Protein AF-A0AAU0Y2C6-F1 (afdb_monom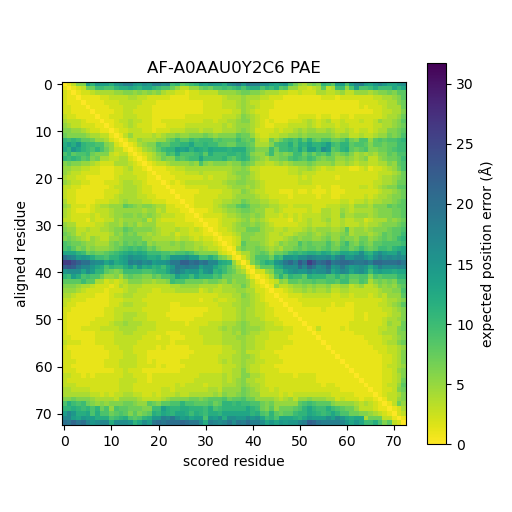er)

Radius of gyration: 11.76 Å; Cα contacts (8 Å, |Δi|>4): 144; chains: 1; bounding box: 28×18×35 Å

Foldseek 3Di:
DWFKKKWKFWAFQPPLQATDTDDIGGDACQVVDDDDPPDDPRTDIGMDMDTDPDRVRVVVVVNVCSNVCSPDD

Mean predicted aligned error: 4.84 Å

pLDDT: mean 87.48, std 10.67, range [55.22, 97.88]

Nearest PDB structures (foldseek):
  8fxp-assembly1_u  TM=2.456E-01  e=3.781E+00  Agrobacterium phage Milano

Solvent-accessible surface area (backbone atoms only — not comparable to full-atom values): 4227 Å² total; per-residue (Å²): 114,76,47,45,25,16,37,33,31,36,24,38,65,90,74,39,41,47,58,49,78,74,47,69,43,87,40,82,46,35,91,72,58,81,81,70,85,88,61,69,91,68,43,47,73,47,60,44,66,33,79,20,74,45,63,70,55,28,48,52,51,52,34,53,44,30,54,75,45,54,84,74,126

Secondary structure (DSSP, 8-state):
--EEEEEEEEEETTTS--EEEEEEEESS-GGG----TTS-TTEEEEEEEEEESSHHHHHHHHHHHHHH-TT--

Structure 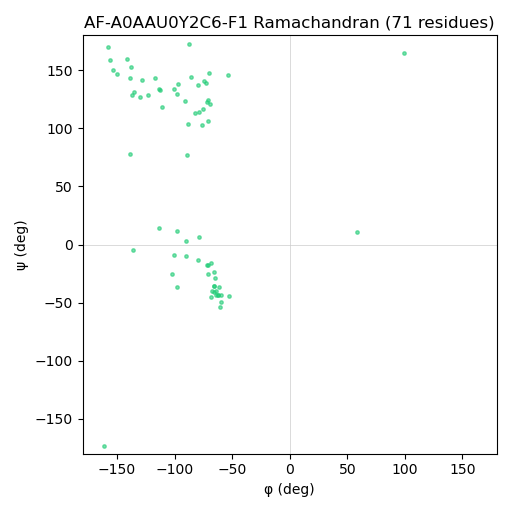(mmCIF, N/CA/C/O backbone):
data_AF-A0AAU0Y2C6-F1
#
_entry.id   AF-A0AAU0Y2C6-F1
#
loop_
_atom_site.group_PDB
_atom_site.id
_atom_site.type_symbol
_atom_site.label_atom_id
_atom_site.label_alt_id
_atom_site.label_comp_id
_atom_site.label_asym_id
_atom_site.label_entity_id
_atom_site.label_seq_id
_atom_site.pdbx_PDB_ins_code
_atom_site.Cartn_x
_atom_site.Cartn_y
_atom_site.Cartn_z
_atom_site.occupancy
_atom_site.B_iso_or_equiv
_atom_site.auth_seq_id
_atom_site.auth_comp_id
_atom_site.auth_asym_id
_atom_site.auth_atom_id
_atom_site.pdbx_PDB_model_num
ATOM 1 N N . MET A 1 1 ? -11.433 3.438 17.075 1.00 78.69 1 MET A N 1
ATOM 2 C CA . MET A 1 1 ? -12.060 2.306 16.358 1.00 78.69 1 MET A CA 1
ATOM 3 C C . MET A 1 1 ? -11.206 2.055 15.132 1.00 78.69 1 MET A C 1
ATOM 5 O O . MET A 1 1 ? -10.708 3.038 14.607 1.00 78.69 1 MET A O 1
ATOM 9 N N . LEU A 1 2 ? -10.971 0.801 14.748 1.00 92.62 2 LEU A N 1
ATOM 10 C CA . LEU A 1 2 ? -10.255 0.488 13.506 1.00 92.62 2 LEU A CA 1
ATOM 11 C C . LEU A 1 2 ? -11.252 0.464 12.345 1.00 92.62 2 LEU A C 1
ATOM 13 O O . LEU A 1 2 ? -12.393 0.038 12.534 1.00 92.62 2 LEU A O 1
ATOM 17 N N . GLN A 1 3 ? -10.816 0.925 11.180 1.00 95.44 3 GLN A N 1
ATOM 18 C CA . GLN A 1 3 ? -11.525 0.797 9.914 1.00 95.44 3 GLN A CA 1
ATOM 19 C C . GLN A 1 3 ? -10.525 0.437 8.815 1.00 95.44 3 GLN A C 1
ATOM 21 O O . GLN A 1 3 ? -9.346 0.780 8.910 1.00 95.44 3 GLN A O 1
ATOM 26 N N . THR A 1 4 ? -10.997 -0.235 7.774 1.00 97.56 4 THR A N 1
ATOM 27 C CA . THR A 1 4 ? -10.147 -0.599 6.643 1.00 97.56 4 THR A CA 1
ATOM 28 C C . THR A 1 4 ? -9.966 0.590 5.708 1.00 97.56 4 THR A C 1
ATOM 30 O O . THR A 1 4 ? -10.927 1.308 5.405 1.00 97.56 4 THR A O 1
ATOM 33 N N . PHE A 1 5 ? -8.738 0.786 5.249 1.00 97.88 5 PHE A N 1
ATOM 34 C CA . PHE A 1 5 ? -8.368 1.759 4.235 1.00 97.88 5 PHE A CA 1
ATOM 35 C C . PHE A 1 5 ? -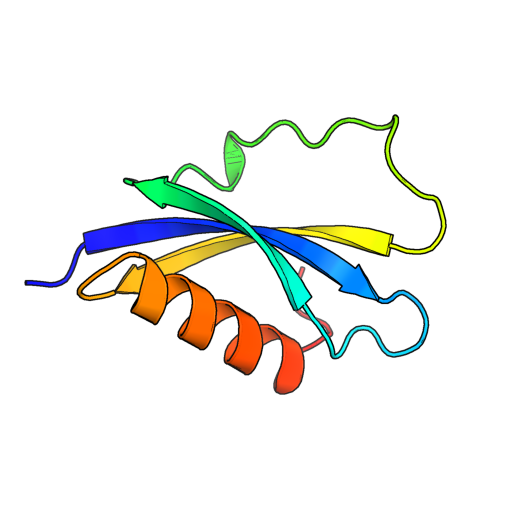7.561 1.086 3.132 1.00 97.88 5 PHE A C 1
ATOM 37 O O . PHE A 1 5 ? -6.666 0.300 3.425 1.00 97.88 5 PHE A O 1
ATOM 44 N N . THR A 1 6 ? -7.800 1.482 1.890 1.00 97.50 6 THR A N 1
ATOM 45 C CA . THR A 1 6 ? -6.934 1.156 0.758 1.00 97.50 6 THR A CA 1
ATOM 46 C C . THR A 1 6 ? -5.889 2.247 0.591 1.00 97.50 6 THR A C 1
ATOM 48 O O . THR A 1 6 ? -6.232 3.416 0.405 1.00 97.50 6 THR A O 1
ATOM 51 N N . VAL A 1 7 ? -4.613 1.880 0.609 1.00 96.38 7 VAL A N 1
ATOM 52 C CA . VAL A 1 7 ? -3.496 2.763 0.265 1.00 96.38 7 VAL A CA 1
ATOM 53 C C . VAL A 1 7 ? -3.097 2.494 -1.178 1.00 96.38 7 VAL A C 1
ATOM 55 O O . VAL A 1 7 ? -2.868 1.350 -1.549 1.00 96.38 7 VAL A O 1
ATOM 58 N N . VAL A 1 8 ? -2.992 3.548 -1.984 1.00 93.81 8 VAL A N 1
ATOM 59 C CA . VAL A 1 8 ? -2.515 3.493 -3.371 1.00 93.81 8 VAL A CA 1
ATOM 60 C C . VAL A 1 8 ? -1.196 4.241 -3.453 1.00 93.81 8 VAL A C 1
ATOM 62 O O . VAL A 1 8 ? -1.077 5.359 -2.943 1.00 93.81 8 VAL A O 1
ATOM 65 N N . GLY A 1 9 ? -0.207 3.656 -4.118 1.00 92.06 9 GLY A N 1
ATOM 66 C CA . GLY A 1 9 ? 1.106 4.266 -4.245 1.00 92.06 9 GLY A CA 1
ATOM 67 C C . GLY A 1 9 ? 1.953 3.702 -5.375 1.00 92.06 9 GLY A C 1
ATOM 68 O O . GLY A 1 9 ? 1.504 2.910 -6.206 1.00 92.06 9 GLY A O 1
ATOM 69 N N . LEU A 1 10 ? 3.194 4.168 -5.399 1.00 89.94 10 LEU A N 1
ATOM 70 C CA . LEU A 1 10 ? 4.227 3.796 -6.354 1.00 89.94 10 LEU A CA 1
ATOM 71 C C . LEU A 1 10 ? 5.436 3.267 -5.588 1.00 89.94 10 LEU A C 1
ATOM 73 O O . LEU A 1 10 ? 5.918 3.925 -4.669 1.00 89.94 10 LEU A O 1
ATOM 77 N N . ARG A 1 11 ? 5.922 2.091 -5.961 1.00 88.38 11 ARG A N 1
ATOM 78 C CA . ARG A 1 11 ? 7.137 1.489 -5.420 1.00 88.38 11 ARG A CA 1
ATOM 79 C C . ARG A 1 11 ? 8.306 1.785 -6.349 1.00 88.38 11 ARG A C 1
ATOM 81 O O . ARG A 1 11 ? 8.132 1.718 -7.562 1.00 88.38 11 ARG A O 1
ATOM 88 N N . LEU A 1 12 ? 9.468 2.127 -5.798 1.00 84.06 12 LEU A N 1
ATOM 89 C CA . LEU A 1 12 ? 10.668 2.389 -6.602 1.00 84.06 12 LEU A CA 1
ATOM 90 C C . LEU A 1 12 ? 11.218 1.092 -7.204 1.00 84.06 12 LEU A C 1
ATOM 92 O O . LEU A 1 12 ? 11.578 0.191 -6.456 1.00 84.06 12 LEU A O 1
ATOM 96 N N . ASP A 1 13 ? 11.390 1.021 -8.526 1.00 76.81 13 ASP A N 1
ATOM 97 C CA . ASP A 1 13 ? 11.839 -0.215 -9.194 1.00 76.81 13 ASP A CA 1
ATOM 98 C C . ASP A 1 13 ? 13.295 -0.611 -8.880 1.00 76.81 13 ASP A C 1
ATOM 100 O O . ASP A 1 13 ? 13.700 -1.749 -9.116 1.00 76.81 13 ASP A O 1
ATOM 104 N N . VAL A 1 14 ? 14.100 0.313 -8.342 1.00 75.88 14 VAL A N 1
ATOM 105 C CA . VAL A 1 14 ? 15.526 0.086 -8.049 1.00 75.88 14 VAL A CA 1
ATOM 106 C C . VAL A 1 14 ? 15.731 -0.918 -6.914 1.00 75.88 14 VAL A C 1
ATOM 108 O O . VAL A 1 14 ? 16.598 -1.787 -7.016 1.00 75.88 14 VAL A O 1
ATOM 111 N N . ASP A 1 15 ? 14.968 -0.786 -5.830 1.00 74.75 15 ASP A N 1
ATOM 112 C CA . ASP A 1 15 ? 15.092 -1.647 -4.648 1.00 74.75 15 ASP A CA 1
ATOM 113 C C . ASP A 1 15 ? 13.755 -2.122 -4.084 1.00 74.75 15 ASP A C 1
ATOM 115 O O . ASP A 1 15 ? 13.736 -2.944 -3.167 1.00 74.75 15 ASP A O 1
ATOM 119 N N . MET A 1 16 ? 12.642 -1.638 -4.644 1.00 78.38 16 MET A N 1
ATOM 120 C CA . MET A 1 16 ? 11.292 -2.054 -4.302 1.00 78.38 16 MET A CA 1
ATOM 121 C C . MET A 1 16 ? 10.942 -1.846 -2.814 1.00 78.38 16 MET A C 1
ATOM 123 O O . MET A 1 16 ? 9.878 -2.274 -2.371 1.00 78.38 16 MET A O 1
ATOM 127 N N . SER A 1 17 ? 11.785 -1.137 -2.059 1.00 79.12 17 SER A N 1
ATOM 128 C CA . SER A 1 17 ? 11.730 -1.005 -0.598 1.00 79.12 17 SER A CA 1
ATOM 129 C C . SER A 1 17 ? 11.111 0.309 -0.125 1.00 79.12 17 SER A C 1
ATOM 131 O O . SER A 1 17 ? 10.819 0.478 1.060 1.00 79.12 17 SER A O 1
ATOM 133 N N . GLU A 1 18 ? 10.879 1.234 -1.055 1.00 86.88 18 GLU A N 1
ATOM 134 C CA . GLU A 1 18 ? 10.248 2.519 -0.794 1.00 86.88 18 GLU A CA 1
ATOM 135 C C . GLU A 1 18 ? 8.878 2.600 -1.471 1.00 86.88 18 GLU A C 1
ATOM 137 O O . GLU A 1 18 ? 8.737 2.282 -2.654 1.00 86.88 18 GLU A O 1
ATOM 142 N N . LEU A 1 19 ? 7.876 3.054 -0.712 1.00 89.62 19 LEU A N 1
ATOM 143 C CA . LEU A 1 19 ? 6.525 3.336 -1.190 1.00 89.62 19 LEU A CA 1
ATOM 144 C C . LEU A 1 19 ? 6.264 4.846 -1.165 1.00 89.62 19 LEU A C 1
ATOM 146 O O . LEU A 1 19 ? 6.215 5.464 -0.101 1.00 89.62 19 LEU A O 1
ATOM 150 N N . LEU A 1 20 ? 6.000 5.420 -2.334 1.00 90.50 20 LEU A N 1
ATOM 151 C CA . LEU A 1 20 ? 5.463 6.765 -2.488 1.00 90.50 20 LEU A CA 1
ATOM 152 C C . LEU A 1 20 ? 3.934 6.692 -2.459 1.00 90.50 20 LEU A C 1
ATOM 154 O O . LEU A 1 20 ? 3.296 6.275 -3.428 1.00 90.50 20 LEU A O 1
ATOM 158 N N . VAL A 1 21 ? 3.336 7.077 -1.333 1.00 92.31 21 VAL A N 1
ATOM 159 C CA . VAL A 1 21 ? 1.877 7.062 -1.161 1.00 92.31 21 VAL A CA 1
ATOM 160 C C . VAL A 1 21 ? 1.240 8.176 -1.993 1.00 92.31 21 VAL A C 1
ATOM 162 O O . VAL A 1 21 ? 1.547 9.353 -1.815 1.00 92.31 21 VAL A O 1
ATOM 165 N N . ALA A 1 22 ? 0.326 7.801 -2.884 1.00 91.31 22 ALA A N 1
ATOM 166 C CA . ALA A 1 22 ? -0.412 8.717 -3.747 1.00 91.31 22 ALA A CA 1
ATOM 167 C C . ALA A 1 22 ? -1.807 9.037 -3.190 1.00 91.31 22 ALA A C 1
ATOM 169 O O . ALA A 1 22 ? -2.285 10.163 -3.330 1.00 91.31 22 ALA A O 1
ATOM 170 N N . ALA A 1 23 ? -2.469 8.056 -2.567 1.00 93.88 23 ALA A N 1
ATOM 171 C CA . ALA A 1 23 ? -3.792 8.235 -1.977 1.00 93.88 23 ALA A CA 1
ATOM 172 C C . ALA A 1 23 ? -4.084 7.215 -0.869 1.00 93.88 23 ALA A C 1
ATOM 174 O O . ALA A 1 23 ? -3.520 6.122 -0.847 1.00 93.88 23 ALA A O 1
ATOM 175 N N . VAL A 1 24 ? -5.035 7.564 -0.000 1.00 96.19 24 VAL A N 1
ATOM 176 C CA . VAL A 1 24 ? -5.668 6.648 0.953 1.00 96.19 24 VAL A CA 1
ATOM 177 C C . VAL A 1 24 ? -7.183 6.797 0.833 1.00 96.19 24 VAL A C 1
ATOM 179 O O . VAL A 1 24 ? -7.710 7.909 0.902 1.00 96.19 24 VAL A O 1
ATOM 182 N N . LEU A 1 25 ? -7.882 5.685 0.630 1.00 95.81 25 LEU A N 1
ATOM 183 C CA . LEU A 1 25 ? -9.327 5.618 0.429 1.00 95.81 25 LEU A CA 1
ATOM 184 C C . LEU A 1 25 ? -9.971 4.819 1.571 1.00 95.81 25 LEU A C 1
ATOM 186 O O . LEU A 1 25 ? -9.378 3.853 2.041 1.00 95.81 25 LEU A O 1
ATOM 190 N N . PRO A 1 26 ? -11.172 5.187 2.044 1.00 96.00 26 PRO A N 1
ATOM 191 C CA . PRO A 1 26 ? -11.898 4.367 3.007 1.00 96.00 26 PRO A CA 1
ATOM 192 C C . PRO A 1 26 ? -12.470 3.102 2.346 1.00 96.00 26 PRO A C 1
ATOM 194 O O . PRO A 1 26 ? -13.067 3.179 1.273 1.00 96.00 26 PRO A O 1
ATOM 197 N N . GLY A 1 27 ? -12.377 1.971 3.047 1.00 94.75 27 GLY A N 1
ATOM 198 C CA . GLY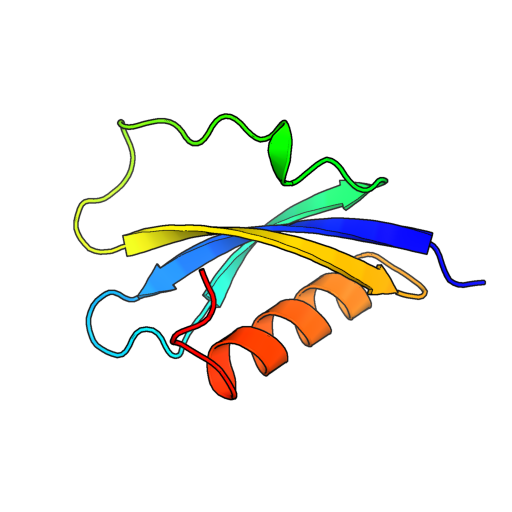 A 1 27 ? -12.885 0.665 2.615 1.00 94.75 27 GLY A CA 1
ATOM 199 C C . GLY A 1 27 ? -11.807 -0.250 2.014 1.00 94.75 27 GLY A C 1
ATOM 200 O O . GLY A 1 27 ? -10.723 0.234 1.708 1.00 94.75 27 GLY A O 1
ATOM 201 N N . PRO A 1 28 ? -12.093 -1.560 1.877 1.00 95.50 28 PRO A N 1
ATOM 202 C CA . PRO A 1 28 ? -11.205 -2.547 1.262 1.00 95.50 28 PRO A CA 1
ATOM 203 C C . PRO A 1 28 ? -11.461 -2.633 -0.246 1.00 95.50 28 PRO A C 1
ATOM 205 O O . PRO A 1 28 ? -12.195 -3.500 -0.718 1.00 95.50 28 PRO A O 1
ATOM 208 N N . VAL A 1 29 ? -10.959 -1.656 -0.992 1.00 94.69 29 VAL A N 1
ATOM 209 C CA . VAL A 1 29 ? -11.198 -1.535 -2.436 1.00 94.69 29 VAL A CA 1
ATOM 210 C C . VAL A 1 29 ? -9.930 -1.745 -3.257 1.00 94.69 29 VAL A C 1
ATOM 212 O O . VAL A 1 29 ? -9.941 -1.417 -4.438 1.00 94.69 29 VAL A O 1
ATOM 215 N N . ALA A 1 30 ? -8.846 -2.280 -2.679 1.00 91.94 30 ALA A N 1
ATOM 216 C CA . ALA A 1 30 ? -7.586 -2.492 -3.399 1.00 91.94 30 ALA A CA 1
ATOM 217 C C . ALA A 1 30 ? -7.781 -3.284 -4.703 1.00 91.94 30 ALA A C 1
ATOM 219 O O . ALA A 1 30 ? -7.288 -2.857 -5.746 1.00 91.94 30 ALA A O 1
ATOM 220 N N . ASP A 1 31 ? -8.576 -4.358 -4.666 1.00 90.38 31 ASP A N 1
ATOM 221 C CA . ASP A 1 31 ? -8.889 -5.193 -5.837 1.00 90.38 31 ASP A CA 1
ATOM 222 C C . ASP A 1 31 ? -9.710 -4.458 -6.917 1.00 90.38 31 ASP A C 1
ATOM 224 O O . ASP A 1 31 ? -9.666 -4.818 -8.095 1.00 90.38 31 ASP A O 1
ATOM 228 N N . ASP A 1 32 ? -10.447 -3.411 -6.533 1.00 89.56 32 ASP A N 1
ATOM 229 C CA . ASP A 1 32 ? -11.251 -2.582 -7.437 1.00 89.56 32 ASP A CA 1
ATOM 230 C C . ASP A 1 32 ? -10.460 -1.383 -7.999 1.00 89.56 32 ASP A C 1
ATOM 232 O O . ASP A 1 32 ? -10.934 -0.686 -8.908 1.00 89.56 32 ASP A O 1
ATOM 236 N N . VAL A 1 33 ? -9.253 -1.107 -7.482 1.00 85.81 33 VAL A N 1
ATOM 237 C CA . VAL A 1 33 ? -8.405 -0.012 -7.968 1.00 85.81 33 VAL A CA 1
ATOM 238 C C . VAL A 1 33 ? -7.861 -0.363 -9.350 1.00 85.81 33 VAL A C 1
ATOM 240 O O . VAL A 1 33 ? -6.926 -1.144 -9.521 1.00 85.81 33 VAL A O 1
ATOM 243 N N . VAL A 1 34 ? -8.406 0.297 -10.371 1.00 85.75 34 VAL A N 1
ATOM 244 C CA . VAL A 1 34 ? -7.871 0.214 -11.732 1.00 85.75 34 VAL A CA 1
ATOM 245 C C . VAL A 1 34 ? -6.609 1.063 -11.835 1.00 85.75 34 VAL A C 1
ATOM 247 O O . VAL A 1 34 ? -6.656 2.288 -11.968 1.00 85.75 34 VAL A O 1
ATOM 250 N N . ILE A 1 35 ? -5.464 0.394 -11.816 1.00 77.12 35 ILE A N 1
ATOM 251 C CA . ILE A 1 35 ? -4.165 1.022 -12.020 1.00 77.12 35 ILE A CA 1
ATOM 252 C C . ILE A 1 35 ? -3.980 1.341 -13.510 1.00 77.12 35 ILE A C 1
ATOM 254 O O . ILE A 1 35 ? -3.928 0.454 -14.363 1.00 77.12 35 ILE A O 1
ATOM 258 N N . LEU A 1 36 ? -3.868 2.630 -13.837 1.00 78.75 36 LEU A N 1
ATOM 259 C CA . LEU A 1 36 ? -3.709 3.080 -15.219 1.00 78.75 36 LEU A CA 1
ATOM 260 C C . LEU A 1 36 ? -2.295 2.802 -15.752 1.00 78.75 36 LEU A C 1
ATOM 262 O O . LEU A 1 36 ? -1.286 3.006 -15.074 1.00 78.75 36 LEU A O 1
ATOM 266 N N . ALA A 1 37 ? -2.223 2.398 -17.021 1.00 67.12 37 ALA A N 1
ATOM 267 C CA . ALA A 1 37 ? -0.964 2.106 -17.705 1.00 67.12 37 ALA A CA 1
ATOM 268 C C . ALA A 1 37 ? -0.131 3.364 -18.026 1.00 67.12 37 ALA A C 1
ATOM 270 O O . ALA A 1 37 ? 1.062 3.251 -18.267 1.00 67.12 37 ALA A O 1
ATOM 271 N N . THR A 1 38 ? -0.726 4.560 -18.004 1.00 66.00 38 THR A N 1
ATOM 272 C CA . THR A 1 38 ? -0.099 5.819 -18.456 1.00 66.00 38 THR A CA 1
ATOM 273 C C . THR A 1 38 ? 0.877 6.476 -17.467 1.00 66.00 38 THR A C 1
ATOM 275 O O . THR A 1 38 ? 1.297 7.601 -17.717 1.00 66.00 38 THR A O 1
ATOM 278 N N . SER A 1 39 ? 1.211 5.846 -16.338 1.00 59.50 39 SER A N 1
ATOM 279 C CA . SER A 1 39 ? 2.187 6.367 -15.363 1.00 59.50 39 SER A CA 1
ATOM 280 C C . SER A 1 39 ? 3.646 5.981 -15.661 1.00 59.50 39 SER A C 1
ATOM 282 O O . SER A 1 39 ? 3.931 5.208 -16.574 1.00 59.50 39 SER A O 1
ATOM 284 N N . GLU A 1 40 ? 4.560 6.564 -14.887 1.00 64.25 40 GLU A N 1
ATOM 285 C CA . GLU A 1 40 ? 6.017 6.503 -15.044 1.00 64.25 40 GLU A CA 1
ATOM 286 C C . GLU A 1 40 ? 6.578 5.069 -15.124 1.00 64.25 40 GLU A C 1
ATOM 288 O O . GLU A 1 40 ? 6.039 4.134 -14.524 1.00 64.25 40 GLU A O 1
ATOM 293 N N . GLU A 1 41 ? 7.637 4.902 -15.925 1.00 66.75 41 GLU A N 1
ATOM 294 C CA . GLU A 1 41 ? 8.271 3.608 -16.238 1.00 66.75 41 GLU A CA 1
ATOM 295 C C . GLU A 1 41 ? 9.218 3.110 -15.135 1.00 66.75 41 GLU A C 1
ATOM 297 O O . GLU A 1 41 ? 9.597 1.948 -15.165 1.00 66.75 41 GLU A O 1
ATOM 302 N N . GLU A 1 42 ? 9.587 3.968 -14.178 1.00 75.50 42 GLU A N 1
ATOM 303 C CA . GLU A 1 42 ? 10.545 3.667 -13.096 1.00 75.50 42 GLU A CA 1
ATOM 304 C C . GLU A 1 42 ? 9.859 3.268 -11.774 1.00 75.50 42 GLU A C 1
ATOM 306 O O . GLU A 1 42 ? 10.493 3.229 -10.713 1.00 75.50 42 GLU A O 1
ATOM 311 N N . PHE A 1 43 ? 8.546 3.016 -11.831 1.00 80.88 43 PHE A N 1
ATOM 312 C CA . PHE A 1 43 ? 7.737 2.704 -10.663 1.00 80.88 43 PHE A CA 1
ATOM 313 C C . PHE A 1 43 ? 6.754 1.555 -10.884 1.00 80.88 43 PHE A C 1
ATOM 315 O O . PHE A 1 43 ? 5.849 1.603 -11.734 1.00 80.88 43 PHE A O 1
ATOM 322 N N . THR A 1 44 ? 6.808 0.599 -9.965 1.00 85.06 44 THR A N 1
ATOM 323 C CA . THR A 1 44 ? 5.798 -0.436 -9.803 1.00 85.06 44 THR A CA 1
ATOM 324 C C . THR A 1 44 ? 4.605 0.147 -9.056 1.00 85.06 44 THR A C 1
ATOM 326 O O . THR A 1 44 ? 4.687 0.532 -7.890 1.00 85.06 44 THR A O 1
ATOM 329 N N . ARG A 1 45 ? 3.457 0.235 -9.729 1.00 87.31 45 ARG A N 1
ATOM 330 C CA . ARG A 1 45 ? 2.218 0.698 -9.093 1.00 87.31 45 ARG A CA 1
ATOM 331 C C . ARG A 1 45 ? 1.707 -0.347 -8.107 1.00 87.31 45 ARG A C 1
ATOM 333 O O . ARG A 1 45 ? 1.836 -1.543 -8.353 1.00 87.31 45 ARG A O 1
ATOM 340 N N . TRP A 1 46 ? 1.077 0.114 -7.036 1.00 89.81 46 TRP A N 1
ATOM 341 C CA . TRP A 1 46 ? 0.666 -0.755 -5.947 1.00 89.81 46 TRP A CA 1
ATOM 342 C C . TRP A 1 46 ? -0.587 -0.230 -5.242 1.00 89.81 46 TRP A C 1
ATOM 344 O O . TRP A 1 46 ? -0.784 0.984 -5.121 1.00 89.81 46 TRP A O 1
ATOM 354 N N . ALA A 1 47 ? -1.418 -1.152 -4.762 1.00 93.69 47 ALA A N 1
ATOM 355 C CA . ALA A 1 47 ? -2.520 -0.875 -3.855 1.00 93.69 47 ALA A CA 1
ATOM 356 C C . ALA A 1 47 ? -2.587 -1.971 -2.784 1.00 93.69 47 ALA A C 1
ATOM 358 O O . ALA A 1 47 ? -2.339 -3.135 -3.088 1.00 93.69 47 ALA A O 1
ATOM 359 N N . GLY A 1 48 ? -2.926 -1.610 -1.548 1.00 94.56 48 GLY A N 1
ATOM 360 C CA . GLY A 1 48 ? -3.069 -2.567 -0.452 1.00 94.56 48 GLY A CA 1
ATOM 361 C C . GLY A 1 48 ? -4.027 -2.080 0.629 1.00 94.56 48 GLY A C 1
ATOM 362 O O . GLY A 1 48 ? -4.157 -0.875 0.849 1.00 94.56 48 GLY A O 1
ATOM 363 N N . ASP A 1 49 ? -4.684 -3.020 1.305 1.00 97.31 49 ASP A N 1
ATOM 364 C CA . ASP A 1 49 ? -5.679 -2.742 2.343 1.00 97.31 49 ASP A CA 1
ATOM 365 C C . ASP A 1 49 ? -5.101 -2.891 3.757 1.00 97.31 49 ASP A C 1
ATOM 367 O O . ASP A 1 49 ? -4.432 -3.874 4.077 1.00 97.31 49 ASP A O 1
ATOM 371 N N . PHE A 1 50 ? -5.391 -1.917 4.623 1.00 96.94 50 PHE A N 1
ATOM 372 C CA . PHE A 1 50 ? -4.889 -1.844 5.995 1.00 96.94 50 PHE A CA 1
ATOM 373 C C . PHE A 1 50 ? -5.999 -1.463 6.970 1.00 96.94 50 PHE A C 1
ATOM 375 O O . PHE A 1 50 ? -6.698 -0.466 6.782 1.00 96.94 50 PHE A O 1
ATOM 382 N N . ASP A 1 51 ? -6.117 -2.214 8.064 1.00 97.81 51 ASP A N 1
ATOM 383 C CA . ASP A 1 51 ? -6.964 -1.835 9.192 1.00 97.81 51 ASP A CA 1
ATOM 384 C C . ASP A 1 51 ? -6.228 -0.841 10.094 1.00 97.81 51 ASP A C 1
ATOM 386 O O . ASP A 1 51 ? -5.249 -1.185 10.759 1.00 97.81 51 ASP A O 1
ATOM 390 N N . ALA A 1 52 ? -6.721 0.395 10.149 1.00 97.50 52 ALA A N 1
ATOM 391 C CA . ALA A 1 52 ? -6.079 1.488 10.869 1.00 97.50 52 ALA A CA 1
ATOM 392 C C . ALA A 1 52 ? -7.109 2.385 11.583 1.00 97.50 52 ALA A C 1
ATOM 394 O O . ALA A 1 52 ? -8.297 2.375 11.251 1.00 97.50 52 ALA A O 1
ATOM 395 N N . PRO A 1 53 ? -6.698 3.161 12.601 1.00 97.50 53 PRO A N 1
ATOM 396 C CA . PRO A 1 53 ? -7.579 4.129 13.251 1.00 97.50 53 PRO A CA 1
ATOM 397 C C . PRO A 1 53 ? -7.896 5.348 12.369 1.00 97.50 53 PRO A C 1
ATOM 399 O O . PRO A 1 53 ? -8.939 5.973 12.556 1.00 97.50 53 PRO A O 1
ATOM 402 N N . ASP A 1 54 ? -7.013 5.677 11.425 1.00 97.31 54 ASP A N 1
ATOM 403 C CA . ASP A 1 54 ? -7.115 6.805 10.501 1.00 97.31 54 ASP A CA 1
ATOM 404 C C . ASP A 1 54 ? -6.246 6.570 9.249 1.00 97.31 54 ASP A C 1
ATOM 406 O O . ASP A 1 54 ? -5.460 5.619 9.181 1.00 97.31 54 ASP A O 1
ATOM 410 N N . ALA A 1 55 ? -6.420 7.433 8.245 1.00 96.81 55 ALA A N 1
ATOM 411 C CA . ALA A 1 55 ? -5.757 7.315 6.949 1.00 96.81 55 ALA A CA 1
ATOM 412 C C . ALA A 1 55 ? -4.231 7.499 7.037 1.00 96.81 55 ALA A C 1
ATOM 414 O O . ALA A 1 55 ? -3.492 6.808 6.336 1.00 96.81 55 ALA A O 1
ATOM 415 N N . ASP A 1 56 ? -3.757 8.386 7.915 1.00 97.62 56 ASP A N 1
ATOM 416 C CA . ASP A 1 56 ? -2.323 8.636 8.099 1.00 97.62 56 ASP A CA 1
ATOM 417 C C . ASP A 1 56 ? -1.630 7.409 8.703 1.00 97.62 56 ASP A C 1
ATOM 419 O O . ASP A 1 56 ? -0.545 7.013 8.273 1.00 97.62 56 ASP A O 1
ATOM 423 N N . THR A 1 57 ? -2.289 6.747 9.656 1.00 97.88 57 THR A N 1
ATOM 424 C CA . THR A 1 57 ? -1.797 5.495 10.230 1.00 97.88 57 THR A CA 1
ATOM 425 C C . THR A 1 57 ? -1.788 4.377 9.187 1.00 97.88 57 THR A C 1
ATOM 427 O O . THR A 1 57 ? -0.811 3.634 9.120 1.00 97.88 57 THR A O 1
ATOM 430 N N . ALA A 1 58 ? -2.814 4.278 8.331 1.00 97.44 58 ALA A N 1
ATOM 431 C CA . ALA A 1 58 ? -2.822 3.316 7.225 1.00 97.44 58 ALA A CA 1
ATOM 432 C C . ALA A 1 58 ? -1.647 3.544 6.257 1.00 97.44 58 ALA A C 1
ATOM 434 O O . ALA A 1 58 ? -0.964 2.592 5.885 1.00 97.44 58 ALA A O 1
ATOM 435 N N . ALA A 1 59 ? -1.356 4.800 5.902 1.00 97.00 59 ALA A N 1
ATOM 436 C CA . ALA A 1 59 ? -0.216 5.145 5.054 1.00 97.00 59 ALA A CA 1
ATOM 437 C C . ALA A 1 59 ? 1.129 4.756 5.695 1.00 97.00 59 ALA A C 1
ATOM 439 O O . ALA A 1 59 ? 1.989 4.184 5.027 1.00 97.00 59 ALA A O 1
ATOM 440 N N . ALA A 1 60 ? 1.303 5.013 6.997 1.00 96.81 60 ALA A N 1
ATOM 441 C CA . ALA A 1 60 ? 2.507 4.616 7.727 1.00 96.81 60 ALA A C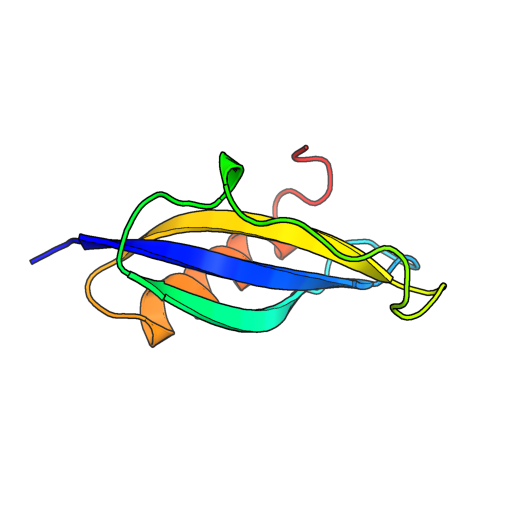A 1
ATOM 442 C C . ALA A 1 60 ? 2.670 3.087 7.792 1.00 96.81 60 ALA A C 1
ATOM 444 O O . ALA A 1 60 ? 3.778 2.575 7.629 1.00 96.81 60 ALA A O 1
ATOM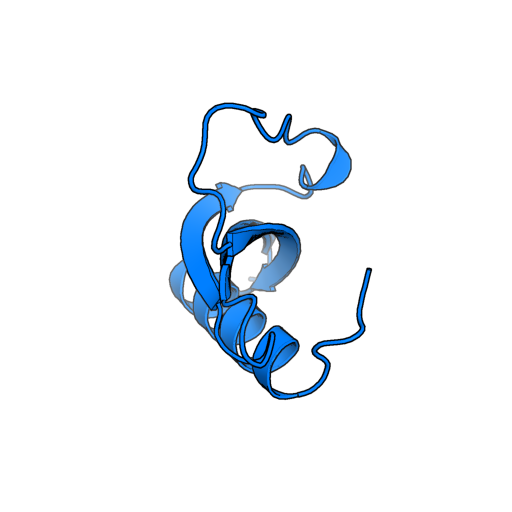 445 N N . MET A 1 61 ? 1.569 2.355 7.991 1.00 96.69 61 MET A N 1
ATOM 446 C CA . MET A 1 61 ? 1.559 0.890 7.966 1.00 96.69 61 MET A CA 1
ATOM 447 C C . MET A 1 61 ? 1.934 0.345 6.585 1.00 96.69 61 MET A C 1
ATOM 449 O O . MET A 1 61 ? 2.746 -0.571 6.506 1.00 96.69 61 MET A O 1
ATOM 453 N N . ALA A 1 62 ? 1.405 0.932 5.508 1.00 95.44 62 ALA A N 1
ATOM 454 C CA . ALA A 1 62 ? 1.746 0.556 4.138 1.00 95.44 62 ALA A CA 1
ATOM 455 C C . ALA A 1 62 ? 3.227 0.796 3.814 1.00 95.44 62 ALA A C 1
ATOM 457 O O . ALA A 1 62 ? 3.881 -0.070 3.233 1.00 95.44 62 ALA A O 1
ATOM 458 N N . TYR A 1 63 ? 3.775 1.939 4.238 1.00 92.56 63 TYR A N 1
ATOM 459 C CA . TYR A 1 63 ? 5.197 2.244 4.073 1.00 92.56 63 TYR A CA 1
ATOM 460 C C . TYR A 1 63 ? 6.084 1.211 4.782 1.00 92.56 63 TYR A C 1
ATOM 462 O O . TYR A 1 63 ? 6.996 0.649 4.180 1.00 92.56 63 TYR A O 1
ATOM 470 N N . GLU A 1 64 ? 5.791 0.919 6.051 1.00 94.19 64 GLU A N 1
ATOM 471 C CA . GLU A 1 64 ? 6.552 -0.058 6.832 1.00 94.19 64 GLU A CA 1
ATOM 472 C C . GLU A 1 64 ? 6.413 -1.484 6.281 1.00 94.19 64 GLU A C 1
ATOM 474 O O . GLU A 1 64 ? 7.377 -2.251 6.289 1.00 94.19 64 GLU A O 1
ATOM 479 N N . HIS A 1 65 ? 5.235 -1.832 5.763 1.00 91.81 65 HIS A N 1
ATOM 480 C CA . HIS A 1 65 ? 4.995 -3.119 5.124 1.00 91.81 65 HIS A CA 1
ATOM 481 C C . HIS A 1 65 ? 5.904 -3.311 3.903 1.00 91.81 65 HIS A C 1
ATOM 483 O O . HIS A 1 65 ? 6.684 -4.256 3.881 1.00 91.81 65 HIS A O 1
ATOM 489 N N . ILE A 1 66 ? 5.908 -2.371 2.951 1.00 90.19 66 ILE A N 1
ATOM 490 C CA . ILE A 1 66 ? 6.772 -2.448 1.758 1.00 90.19 66 ILE A CA 1
ATOM 491 C C . ILE A 1 66 ? 8.261 -2.459 2.123 1.00 90.19 66 ILE A C 1
ATOM 493 O O . ILE A 1 66 ? 9.050 -3.184 1.519 1.00 90.19 66 ILE A O 1
ATOM 497 N N . ARG A 1 67 ? 8.652 -1.706 3.154 1.00 87.25 67 ARG A N 1
ATOM 498 C CA . ARG A 1 67 ? 10.038 -1.668 3.635 1.00 87.25 67 ARG A CA 1
ATOM 499 C C . ARG A 1 67 ? 10.514 -3.006 4.211 1.00 87.25 67 ARG A C 1
ATOM 501 O O . ARG A 1 67 ? 11.716 -3.272 4.227 1.00 87.25 67 ARG A O 1
ATOM 508 N N . THR A 1 68 ? 9.603 -3.814 4.752 1.00 87.00 68 THR A N 1
ATOM 509 C CA . THR A 1 68 ? 9.923 -5.078 5.438 1.00 87.00 68 THR A CA 1
ATOM 510 C C . THR A 1 68 ? 9.647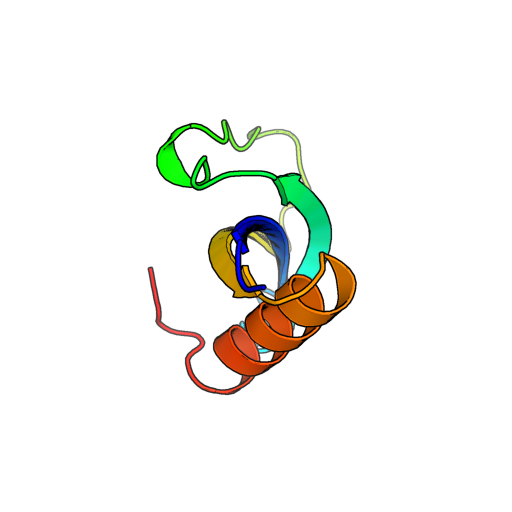 -6.315 4.588 1.00 87.00 68 THR A C 1
ATOM 512 O O . THR A 1 68 ? 10.321 -7.326 4.786 1.00 87.00 68 THR A O 1
ATOM 515 N N . ASP A 1 69 ? 8.723 -6.220 3.633 1.00 83.19 69 ASP A N 1
ATOM 516 C CA . ASP A 1 69 ? 8.351 -7.280 2.699 1.00 83.19 69 ASP A CA 1
ATOM 517 C C . ASP A 1 69 ? 8.144 -6.718 1.276 1.00 83.19 69 ASP A C 1
ATOM 519 O O . ASP A 1 69 ? 7.015 -6.495 0.830 1.00 83.19 69 ASP A O 1
ATOM 523 N N . PRO A 1 70 ? 9.234 -6.446 0.539 1.00 71.19 70 PRO A N 1
ATOM 524 C CA . PRO A 1 70 ? 9.135 -5.929 -0.820 1.00 71.19 70 PRO A CA 1
ATOM 525 C C . PRO A 1 70 ? 8.613 -6.986 -1.815 1.00 71.19 70 PRO A C 1
ATOM 527 O O . PRO A 1 70 ? 8.144 -6.640 -2.896 1.00 71.19 70 PRO A O 1
ATOM 530 N N . ASP A 1 71 ? 8.633 -8.276 -1.507 1.00 71.44 71 ASP A N 1
ATOM 531 C CA . ASP A 1 71 ? 8.247 -9.299 -2.491 1.00 71.44 71 ASP A CA 1
ATOM 532 C C . ASP A 1 71 ? 6.747 -9.638 -2.457 1.00 71.44 71 ASP A C 1
ATOM 534 O O . ASP A 1 71 ? 6.285 -10.495 -3.213 1.00 71.44 71 ASP A O 1
ATOM 538 N N . TRP A 1 72 ? 5.969 -8.957 -1.612 1.00 65.19 72 TRP A N 1
ATOM 539 C CA . TRP A 1 72 ? 4.527 -9.153 -1.517 1.00 65.19 72 TRP A CA 1
ATOM 540 C C . TRP A 1 72 ? 3.799 -8.651 -2.779 1.00 65.19 72 TRP A C 1
ATOM 542 O O . TRP A 1 72 ? 3.901 -7.474 -3.151 1.00 65.19 72 TRP A O 1
ATOM 552 N N . THR A 1 73 ? 3.083 -9.571 -3.437 1.00 55.22 73 THR A N 1
ATOM 553 C CA . THR A 1 73 ? 2.256 -9.350 -4.638 1.00 55.22 73 THR A CA 1
ATOM 554 C C . THR A 1 73 ? 0.781 -9.510 -4.340 1.00 55.22 73 THR A C 1
ATOM 556 O O . THR A 1 73 ? 0.441 -10.575 -3.768 1.00 55.22 73 THR A O 1
#

Sequence (73 aa):
MLQTFTVVGLRLDVDMSELLVAAVLPGPVADDVVILATSEEEFTRWAGDFDAPDADTAAAMAYEHIRTDPDWT

=== Feature glossary ===
The record interleaves many kinds of information about one protein. Here is each kind framed as the question it answers.

Q: Are the domains correctly placed relative to each other?
A: Predicted aligned error is AlphaFold's pairwise confidence. Unlike pLDDT (per-residue), PAE is per-residue-pair and captures whether two parts of the structure are correctly placed relative to each other. Units are ångströms of expected positional error.

Q: Which residues are in helices, strands, or loops?
A: Eight-state secondary structure (DSSP): H is the canonical α-helix, G the tighter 3₁₀-helix, I the wider π-helix; E/B are β-structure, T and S are turns and bends, and '-' is everything else. DSSP derives these from the pattern of main-chain N–H···O=C hydrogen bonds, not from the sequence.

Q: What if only a Cα trace is available?
A: P-SEA three-state annotation labels each residue as helix, strand, or coil based purely on the geometry of the Cα trace. It serves as a fallback when the full backbone (and thus DSSP) is unavailable.

Q: What are the backbone torsi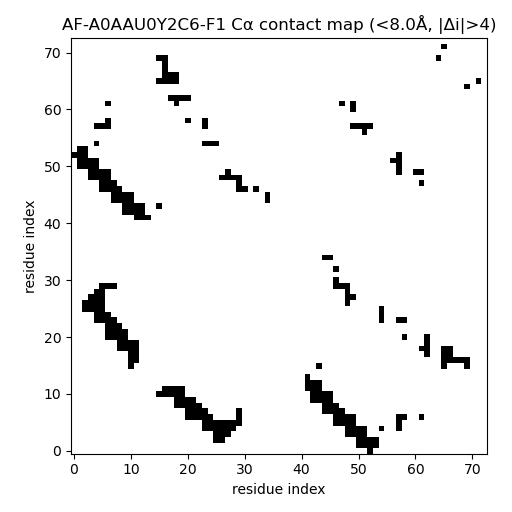on angles?
A: φ (phi) and ψ (psi) are the two rotatable backbone dihedrals per residue: φ is the C(i-1)–N–Cα–C torsion, ψ is the N–Cα–C–N(i+1) torsion, both in degrees on (−180°, 180°]. α-helical residues cluster near (−60°, −45°); β-strand residues near (−120°, +130°). A Ramachandran plot is simply a scatter of (φ, ψ) for every residue.

Q: What known structures does this most resemble?
A: Structural nearest neighbors (via Foldseek easy-search vs the PDB). Reported per hit: target PDB id, E-value, and alignment TM-score. A TM-score above ~0.5 is the conventional threshold for 'same fold'.

Q: What family and function is it annotated with?
A: Database cross-references. InterPro integrates a dozen domain/family signature databases into unified entries with residue-range hits. GO terms attach function/process/location labels with evidence codes. CATH codes position the fold in a four-level structural taxonomy. Organism is the NCBI-taxonomy species name.

Q: Which residues are buried vs exposed?
A: Solvent accessibility: the surface area of each residue that a 1.4 Å water probe can touch, in Å². When only backbone atoms are present the absolute values are lower than full-atom SASA (side chains contribute most of the area) and are flagged as backbone-only.

Q: What do the diagnostic plots show?
A: Three diagnostic plots accompany the record. The Cα contact map visualizes the tertiary structure as a 2D adjacency matrix (8 Å cutoff, sequence-local contacts suppressed). The Ramachandran plot shows the distribution of backbone (φ, ψ) torsions, with points in the α and β basins reflecting secondary structure content. The PAE plot shows AlphaFold's inter-residue confidence as a color matrix.

Q: What is the amino-acid chain?
A: The amino-acid sequence is the protein's primary structure: the linear order of residues from the N-terminus to the C-terminus, written in one-letter code. Everything else here — the 3D coordinates, the secondary structure, the domain annotations — is ultimately a consequence of this string.

Q: What do the rendered images show?
A: The six renders are orthographic views along the three Cartesian axes in both directions. Representation (cartoon, sticks, or surface) and color scheme (sequence-rainbow or by-chain) vary across proteins so the training set covers all the common visualization conventions.

Q: Where is each backbone atom in 3D?
A: The mmCIF table is the protein's shape written out atom by atom. For each backbone N, Cα, C, and carbonyl O, it records an (x, y, z) coordinate triple in Å plus the residue type, chain letter, and residue number.

Q: How mobile is each atom in the crystal?
A: For experimental (PDB) structures, the B-factor (temperature factor) quantifies the positional spread of each atom in the crystal — a combination of thermal vibration and static disorder — in units of Å². High B-factors mark flexible loops or poorly resolved regions; low B-factors mark the rigid, well-ordered core.

Q: How big and how compact is the whole molecule?
A: Three whole-structure scalars: the radius of gyration (RMS distance of Cα from centroid, in Å), the count of Cα–Cα contacts (pairs closer than 8 Å and separated by more than four residues in sequence — i.e. tertiary, not local, contacts), and the bounding-box dimensions. Together they distinguish compact globular folds from extended fibres or disordered chains.

Q: What does the local fold look like, residue by residue?
A: A 3Di character summarizes, for each residue, the relative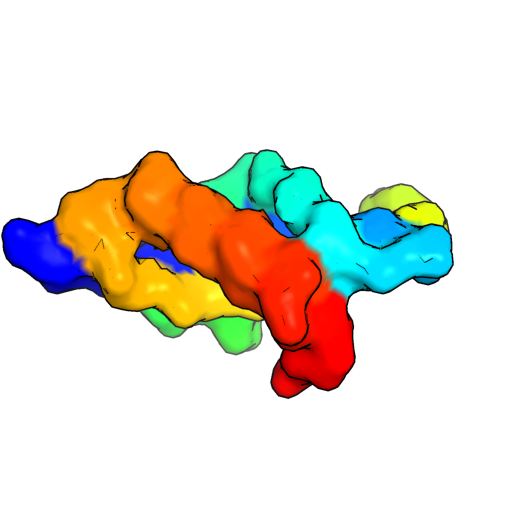 orientation of the Cα frame of its nearest spatial neighbor. Because it encodes fold topology rather than chemistry, 3Di alignments detect remote structural similarity that sequence alignment misses.

Q: How confident is the AlphaFold model at each residue?
A: For AlphaFold models, the B-factor field carries pLDDT — the model's own estimate of local accuracy on a 0–100 scale. Regions with pLDDT<50 should be treated as essentially unmodeled; they often correspond to intrinsically disordered segments.